Protein AF-A0A1C5WZP3-F1 (afdb_monomer_lite)

Radius of gyration: 17.33 Å; chains: 1; bounding box: 46×21×29 Å

Structure (mmCIF, N/CA/C/O backbone):
data_AF-A0A1C5WZP3-F1
#
_entry.id   AF-A0A1C5WZP3-F1
#
loop_
_atom_site.group_PDB
_atom_site.id
_atom_site.type_symbol
_atom_site.label_atom_id
_atom_site.label_alt_id
_atom_site.label_comp_id
_atom_site.label_asym_id
_atom_site.label_entity_id
_atom_site.label_seq_id
_atom_site.pdbx_PDB_ins_code
_atom_site.Cartn_x
_atom_site.Cartn_y
_atom_site.Cartn_z
_atom_site.occupancy
_atom_site.B_iso_or_equiv
_atom_site.auth_seq_id
_atom_site.auth_comp_id
_atom_site.auth_asym_id
_atom_site.auth_atom_id
_atom_site.pdbx_PDB_model_num
ATOM 1 N N . MET A 1 1 ? -9.095 12.248 13.395 1.00 80.50 1 MET A N 1
ATOM 2 C CA . MET A 1 1 ? -9.232 10.827 13.779 1.00 80.50 1 MET A CA 1
ATOM 3 C C . MET A 1 1 ? -9.069 9.987 12.523 1.00 80.50 1 MET A C 1
ATOM 5 O O . MET A 1 1 ? -9.698 10.318 11.524 1.00 80.50 1 MET A O 1
ATOM 9 N N . LEU A 1 2 ? -8.182 8.989 12.526 1.00 84.19 2 LEU A N 1
ATOM 10 C CA . LEU A 1 2 ? -8.030 8.090 11.377 1.00 84.19 2 LEU A CA 1
ATOM 11 C C . LEU A 1 2 ? -9.186 7.079 11.345 1.00 84.19 2 LEU A C 1
ATOM 13 O O . LEU A 1 2 ? -9.607 6.625 12.410 1.00 84.19 2 LEU A O 1
ATOM 17 N N . PRO A 1 3 ? -9.693 6.706 10.158 1.00 89.06 3 PRO A N 1
ATOM 18 C CA . PRO A 1 3 ? -10.702 5.660 10.055 1.00 89.06 3 PRO A CA 1
ATOM 19 C C . PRO A 1 3 ? -10.114 4.313 10.494 1.00 89.06 3 PRO A C 1
ATOM 21 O O . PRO A 1 3 ? -8.995 3.972 10.117 1.00 89.06 3 PRO A O 1
ATOM 24 N N . THR A 1 4 ? -10.879 3.528 11.258 1.00 92.75 4 THR A N 1
ATOM 25 C CA . THR A 1 4 ? -10.454 2.207 11.766 1.00 92.75 4 THR A CA 1
ATOM 26 C C . THR A 1 4 ? -10.453 1.127 10.687 1.00 92.75 4 THR A C 1
ATOM 28 O O . THR A 1 4 ? -9.710 0.152 10.784 1.00 92.75 4 THR A O 1
ATOM 31 N N . LYS A 1 5 ? -11.264 1.299 9.635 1.00 95.38 5 LYS A N 1
ATOM 32 C CA . LYS A 1 5 ? -11.327 0.425 8.459 1.00 95.38 5 LYS A CA 1
ATOM 33 C C . LYS A 1 5 ? -11.384 1.262 7.182 1.00 95.38 5 LYS A C 1
ATOM 35 O O . LYS A 1 5 ? -11.999 2.326 7.158 1.00 95.38 5 LYS A O 1
ATOM 40 N N . LYS A 1 6 ? -10.768 0.771 6.106 1.00 94.94 6 LYS A N 1
ATOM 41 C CA . LYS A 1 6 ? -10.746 1.417 4.784 1.00 94.94 6 LYS A CA 1
ATOM 42 C C . LYS A 1 6 ? -10.827 0.367 3.678 1.00 94.94 6 LYS A C 1
ATOM 44 O O . LYS A 1 6 ? -10.243 -0.712 3.784 1.00 94.94 6 LYS A O 1
ATOM 49 N N . ARG A 1 7 ? -11.542 0.676 2.592 1.00 97.12 7 ARG A N 1
ATOM 50 C CA . ARG A 1 7 ? -11.575 -0.169 1.389 1.00 97.12 7 ARG A CA 1
ATOM 51 C C . ARG A 1 7 ? -10.325 0.072 0.548 1.00 97.12 7 ARG A C 1
ATOM 53 O O . ARG A 1 7 ? -10.028 1.211 0.197 1.00 97.12 7 ARG A O 1
ATOM 60 N N . CYS A 1 8 ? -9.608 -0.992 0.196 1.00 97.44 8 CYS A N 1
ATOM 61 C CA . CYS A 1 8 ? -8.534 -0.910 -0.788 1.00 97.44 8 CYS A CA 1
ATOM 62 C C . CYS A 1 8 ? -9.133 -1.000 -2.204 1.00 97.44 8 CYS A C 1
ATOM 64 O O . CYS A 1 8 ? -9.722 -2.031 -2.532 1.00 97.44 8 CYS A O 1
ATOM 66 N N . PRO A 1 9 ? -8.966 0.010 -3.077 1.00 96.88 9 PRO A N 1
ATOM 67 C CA . PRO A 1 9 ? -9.546 -0.015 -4.422 1.00 96.88 9 PRO A CA 1
ATOM 68 C C . PRO A 1 9 ? -8.892 -1.057 -5.346 1.00 96.88 9 PRO A C 1
ATOM 70 O O . PRO A 1 9 ? -9.521 -1.500 -6.295 1.00 96.88 9 PRO A O 1
ATOM 73 N N . ARG A 1 10 ? -7.651 -1.490 -5.063 1.00 95.62 10 ARG A N 1
ATOM 74 C CA . ARG A 1 10 ? -6.921 -2.475 -5.888 1.00 95.62 10 ARG A CA 1
ATOM 75 C C . ARG A 1 10 ? -7.377 -3.915 -5.660 1.00 95.62 10 ARG A C 1
ATOM 77 O O . ARG A 1 10 ? -7.436 -4.678 -6.611 1.00 95.62 10 ARG A O 1
ATOM 84 N N . CYS A 1 11 ? -7.663 -4.302 -4.415 1.00 96.12 11 CYS A N 1
ATOM 85 C CA . CYS A 1 11 ? -8.111 -5.665 -4.091 1.00 96.12 11 CYS A CA 1
ATOM 86 C C . CYS A 1 11 ? -9.582 -5.747 -3.667 1.00 96.12 11 CYS A C 1
ATOM 88 O O . CYS A 1 11 ? -10.065 -6.828 -3.350 1.00 96.12 11 CYS A O 1
ATOM 90 N N . GLY A 1 12 ? -10.284 -4.614 -3.595 1.00 96.81 12 GLY A N 1
ATOM 91 C CA . GLY A 1 12 ? -11.706 -4.521 -3.263 1.00 96.81 12 GLY A CA 1
ATOM 92 C C . GLY A 1 12 ? -12.063 -4.745 -1.790 1.00 96.81 12 GLY A C 1
ATOM 93 O O . GLY A 1 12 ? -13.173 -4.389 -1.398 1.00 96.81 12 GLY A O 1
ATOM 94 N N . ARG A 1 13 ? -11.147 -5.284 -0.972 1.00 97.44 13 ARG A N 1
ATOM 95 C CA . ARG A 1 13 ? -11.389 -5.657 0.433 1.00 97.44 13 ARG A CA 1
ATOM 96 C C . ARG A 1 13 ? -11.452 -4.440 1.359 1.00 97.44 13 ARG A C 1
ATOM 98 O O . ARG A 1 13 ? -10.674 -3.494 1.207 1.00 97.44 13 ARG A O 1
ATOM 105 N N . VAL A 1 14 ? -12.338 -4.503 2.354 1.00 97.56 14 VAL A N 1
ATOM 106 C CA . VAL A 1 14 ? -12.345 -3.601 3.516 1.00 97.56 14 VAL A CA 1
ATOM 107 C C . VAL A 1 14 ? -11.383 -4.166 4.554 1.00 97.56 14 VAL A C 1
ATOM 109 O O . VAL A 1 14 ? -11.546 -5.298 4.999 1.00 97.56 14 VAL A O 1
ATOM 112 N N . LEU A 1 15 ? -10.356 -3.397 4.897 1.00 97.19 15 LEU A N 1
ATOM 113 C CA . LEU A 1 15 ? -9.255 -3.824 5.756 1.00 97.19 15 LEU A CA 1
ATOM 114 C C . LEU A 1 15 ? -9.091 -2.857 6.937 1.00 97.19 15 LEU A C 1
ATOM 116 O O . LEU A 1 15 ? -9.485 -1.692 6.810 1.00 97.19 15 LEU A O 1
ATOM 120 N N . PRO A 1 16 ? -8.523 -3.311 8.068 1.00 96.94 16 PRO A N 1
ATOM 121 C CA . PRO A 1 16 ? -8.234 -2.437 9.198 1.00 96.94 16 PRO A CA 1
ATOM 122 C C . PRO A 1 16 ? -7.168 -1.393 8.845 1.00 96.94 16 PRO A C 1
ATOM 124 O O . PRO A 1 16 ? -6.411 -1.559 7.883 1.00 96.94 16 PRO A O 1
ATOM 127 N N . ALA A 1 17 ? -7.100 -0.317 9.630 1.00 94.56 17 ALA A N 1
ATOM 128 C CA . ALA A 1 17 ? -6.150 0.776 9.440 1.00 94.56 17 ALA A CA 1
ATOM 129 C C . ALA A 1 17 ? -4.690 0.292 9.392 1.00 94.56 17 ALA A C 1
ATOM 131 O O . ALA A 1 17 ? -3.909 0.791 8.578 1.00 94.56 17 ALA A O 1
ATOM 132 N N . GLU A 1 18 ? -4.336 -0.727 10.186 1.00 93.88 18 GLU A N 1
ATOM 133 C CA . GLU A 1 18 ? -2.970 -1.274 10.217 1.00 93.88 18 GLU A CA 1
ATOM 134 C C . GLU A 1 18 ? -2.543 -1.909 8.885 1.00 93.88 18 GLU A C 1
ATOM 136 O O . GLU A 1 18 ? -1.352 -2.010 8.593 1.00 93.88 18 GLU A O 1
ATOM 141 N N . ALA A 1 19 ? -3.496 -2.304 8.036 1.00 96.19 19 ALA A N 1
ATOM 142 C CA . ALA A 1 19 ? -3.203 -2.850 6.714 1.00 96.19 19 ALA A CA 1
ATOM 143 C C . ALA A 1 19 ? -2.766 -1.776 5.702 1.00 96.19 19 ALA A C 1
ATOM 145 O O . ALA A 1 19 ? -2.444 -2.109 4.557 1.00 96.19 19 ALA A O 1
ATOM 146 N N . PHE A 1 20 ? -2.757 -0.498 6.088 1.00 95.94 20 PHE A N 1
ATOM 147 C CA . PHE A 1 20 ? -2.341 0.633 5.265 1.00 95.94 20 PHE A CA 1
ATOM 148 C C . PHE A 1 20 ? -1.079 1.285 5.852 1.00 95.94 20 PHE A C 1
ATOM 150 O O . PHE A 1 20 ? -0.773 1.181 7.041 1.00 95.94 20 PHE A O 1
ATOM 157 N N . ASN A 1 21 ? -0.293 1.935 4.995 1.00 92.88 21 ASN A N 1
ATOM 158 C CA . ASN A 1 21 ? 0.806 2.787 5.453 1.00 92.88 21 ASN A CA 1
ATOM 159 C C . ASN A 1 21 ? 0.256 4.143 5.890 1.00 92.88 21 ASN A C 1
ATOM 161 O O . ASN A 1 21 ? -0.721 4.624 5.316 1.00 92.88 21 ASN A O 1
ATOM 165 N N . LEU A 1 22 ? 0.902 4.773 6.865 1.00 91.94 22 LEU A N 1
ATOM 166 C CA . LEU A 1 22 ? 0.614 6.156 7.223 1.00 91.94 22 LEU A CA 1
ATOM 167 C C . LEU A 1 22 ? 1.286 7.102 6.221 1.00 91.94 22 LEU A C 1
ATOM 169 O O . LEU A 1 22 ? 2.437 6.897 5.837 1.00 91.94 22 LEU A O 1
ATOM 173 N N . VAL A 1 23 ? 0.568 8.139 5.797 1.00 87.94 23 VAL A N 1
ATOM 174 C CA . VAL A 1 23 ? 1.068 9.213 4.928 1.00 87.94 23 VAL A CA 1
ATOM 175 C C . VAL A 1 23 ? 0.909 10.570 5.622 1.00 87.94 23 VAL A C 1
ATOM 177 O O . VAL A 1 23 ? 0.229 10.674 6.645 1.00 87.94 23 VAL A O 1
ATOM 180 N N . ARG A 1 24 ? 1.579 11.606 5.090 1.00 74.44 24 ARG A N 1
ATOM 181 C CA . ARG A 1 24 ? 1.531 13.004 5.576 1.00 74.44 24 ARG A CA 1
ATOM 182 C C . ARG A 1 24 ? 1.621 13.122 7.106 1.00 74.44 24 ARG A C 1
ATOM 184 O O . ARG A 1 24 ? 0.653 13.468 7.781 1.00 74.44 24 ARG A O 1
ATOM 191 N N . GLY A 1 25 ? 2.794 12.810 7.658 1.00 82.69 25 GLY A N 1
ATOM 192 C CA . GLY A 1 25 ? 3.070 12.995 9.089 1.00 82.69 25 GLY A CA 1
ATOM 193 C C . GLY A 1 25 ? 2.162 12.185 10.024 1.00 82.69 25 GLY A C 1
ATOM 194 O O . GLY A 1 25 ? 1.900 12.629 11.135 1.00 82.69 25 GLY A O 1
ATOM 195 N N . GLY A 1 26 ? 1.629 11.044 9.571 1.00 84.19 26 GLY A N 1
ATOM 196 C CA . GLY A 1 26 ? 0.775 10.176 10.390 1.00 84.19 26 GLY A CA 1
ATOM 197 C C . GLY A 1 26 ? -0.706 10.555 10.412 1.00 84.19 26 GLY A C 1
ATOM 198 O O . GLY A 1 26 ? -1.474 9.946 11.151 1.00 84.19 26 GLY A O 1
ATOM 199 N N . LYS A 1 27 ? -1.127 11.547 9.619 1.00 86.44 27 LYS A N 1
ATOM 200 C CA . LYS A 1 27 ? -2.499 12.081 9.658 1.00 86.44 27 LYS A CA 1
ATOM 201 C C . LYS A 1 27 ? -3.464 11.404 8.690 1.00 86.44 27 LYS A C 1
ATOM 203 O O . LYS A 1 27 ? -4.667 11.624 8.793 1.00 86.44 27 LYS A O 1
ATOM 208 N N . GLU A 1 28 ? -2.967 10.584 7.768 1.00 91.00 28 GLU A N 1
ATOM 209 C CA . GLU A 1 28 ? -3.789 9.938 6.744 1.00 91.00 28 GLU A CA 1
ATOM 210 C C . GLU A 1 28 ? -3.309 8.506 6.449 1.00 91.00 28 GLU A C 1
ATOM 212 O O . GLU A 1 28 ? -2.123 8.196 6.560 1.00 91.00 28 GLU A O 1
ATOM 217 N N . LEU A 1 29 ? -4.233 7.619 6.062 1.00 93.44 29 LEU A N 1
ATOM 218 C CA . LEU A 1 29 ? -3.904 6.285 5.550 1.00 93.44 29 LEU A CA 1
ATOM 219 C C . LEU A 1 29 ? -3.663 6.335 4.041 1.00 93.44 29 LEU A C 1
ATOM 221 O O . LEU A 1 29 ? -4.466 6.903 3.298 1.00 93.44 29 LEU A O 1
ATOM 225 N N . ALA A 1 30 ? -2.639 5.626 3.574 1.00 92.75 30 ALA A N 1
ATOM 226 C CA . ALA A 1 30 ? -2.315 5.465 2.162 1.00 92.75 30 ALA A CA 1
ATOM 227 C C . ALA A 1 30 ? -3.527 5.027 1.318 1.00 92.75 30 ALA A C 1
ATOM 229 O O . ALA A 1 30 ? -4.476 4.401 1.803 1.00 92.75 30 ALA A O 1
ATOM 230 N N . GLY A 1 31 ? -3.494 5.342 0.022 1.00 93.31 31 GLY A N 1
ATOM 231 C CA . GLY A 1 31 ? -4.580 5.012 -0.906 1.00 93.31 31 GLY A CA 1
ATOM 232 C C . GLY A 1 31 ? -4.836 3.508 -1.051 1.00 93.31 31 GLY A C 1
ATOM 233 O O . GLY A 1 31 ? -5.981 3.099 -1.230 1.00 93.31 31 GLY A O 1
ATOM 234 N N . TRP A 1 32 ? -3.794 2.677 -0.937 1.00 96.25 32 TRP A N 1
ATOM 235 C CA . TRP A 1 32 ? -3.855 1.219 -1.106 1.00 96.25 32 TRP A CA 1
ATOM 236 C C . TRP A 1 32 ? -3.303 0.494 0.122 1.00 96.25 32 TRP A C 1
ATOM 238 O O 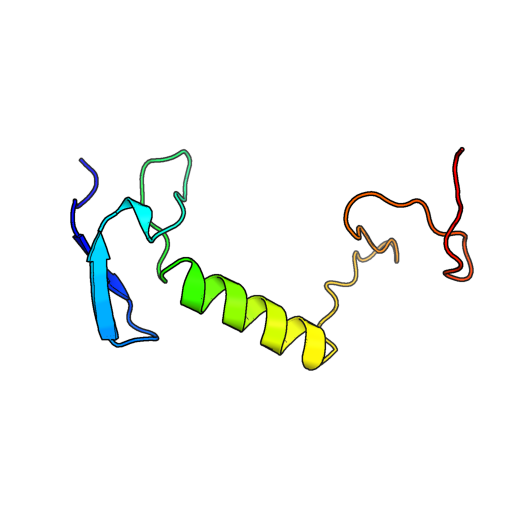. TRP A 1 32 ? -2.454 1.030 0.836 1.00 96.25 32 TRP A O 1
ATOM 248 N N . CYS A 1 33 ? -3.747 -0.747 0.338 1.00 96.94 33 CYS A N 1
ATOM 249 C CA . CYS A 1 33 ? -3.197 -1.585 1.400 1.00 96.94 33 CYS A CA 1
ATOM 250 C C . CYS A 1 33 ? -1.735 -1.969 1.117 1.00 96.94 33 CYS A C 1
ATOM 252 O O . CYS A 1 33 ? -1.295 -1.995 -0.039 1.00 96.94 33 CYS A O 1
ATOM 254 N N . ARG A 1 34 ? -0.993 -2.318 2.174 1.00 95.19 34 ARG A N 1
ATOM 255 C CA . ARG A 1 34 ? 0.428 -2.701 2.125 1.00 95.19 34 ARG A CA 1
ATOM 256 C C . ARG A 1 34 ? 0.698 -3.819 1.122 1.00 95.19 34 ARG A C 1
ATOM 258 O O . ARG A 1 34 ? 1.653 -3.725 0.365 1.00 95.19 34 ARG A O 1
ATOM 265 N N . ALA A 1 35 ? -0.180 -4.819 1.042 1.00 94.31 35 ALA A N 1
ATOM 266 C CA . ALA A 1 35 ? -0.041 -5.921 0.090 1.00 94.31 35 ALA A CA 1
ATOM 267 C C . ALA A 1 35 ? -0.112 -5.452 -1.376 1.00 94.31 35 ALA A C 1
ATOM 269 O O . ALA A 1 35 ? 0.738 -5.806 -2.191 1.00 94.31 35 ALA A O 1
ATOM 270 N N . CYS A 1 36 ? -1.097 -4.616 -1.724 1.00 95.69 36 CYS A N 1
ATOM 271 C CA . CYS A 1 36 ? -1.220 -4.062 -3.076 1.00 95.69 36 CYS A CA 1
ATOM 272 C C . CYS A 1 36 ? -0.098 -3.071 -3.402 1.00 95.69 36 CYS A C 1
ATOM 274 O O . CYS A 1 36 ? 0.321 -2.975 -4.555 1.00 95.69 36 CYS A O 1
ATOM 276 N N . ASN A 1 37 ? 0.379 -2.341 -2.394 1.00 91.25 37 ASN A N 1
ATOM 277 C CA . ASN A 1 37 ? 1.516 -1.442 -2.515 1.00 91.25 37 ASN A CA 1
ATOM 278 C C . ASN A 1 37 ? 2.811 -2.225 -2.794 1.00 91.25 37 ASN A C 1
ATOM 280 O O . ASN A 1 37 ? 3.524 -1.901 -3.736 1.00 91.25 37 ASN A O 1
ATOM 284 N N . HIS A 1 38 ? 3.052 -3.307 -2.052 1.00 88.12 38 HIS A N 1
ATOM 285 C CA . HIS A 1 38 ? 4.199 -4.189 -2.249 1.00 88.12 38 HIS A CA 1
ATOM 286 C C . HIS A 1 38 ? 4.204 -4.816 -3.650 1.00 88.12 38 HIS A C 1
ATOM 288 O O . HIS A 1 38 ? 5.198 -4.697 -4.361 1.00 88.12 38 HIS A O 1
ATOM 294 N N . ARG A 1 39 ? 3.071 -5.385 -4.093 1.00 88.69 39 ARG A N 1
ATOM 295 C CA . ARG A 1 39 ? 2.931 -5.943 -5.453 1.00 88.69 39 ARG A CA 1
ATOM 296 C C . ARG A 1 39 ? 3.247 -4.913 -6.534 1.00 88.69 39 ARG A C 1
ATOM 298 O O . ARG A 1 39 ? 4.043 -5.188 -7.413 1.00 88.69 39 ARG A O 1
ATOM 305 N N . TYR A 1 40 ? 2.719 -3.695 -6.404 1.00 86.50 40 TYR A N 1
ATOM 306 C CA . TYR A 1 40 ? 3.021 -2.610 -7.341 1.00 86.50 40 TYR A CA 1
ATOM 307 C C . TYR A 1 40 ? 4.525 -2.311 -7.458 1.00 86.50 40 TYR A C 1
ATOM 309 O O . TYR A 1 40 ? 5.010 -2.025 -8.550 1.00 86.50 40 TYR A O 1
ATOM 317 N N . TYR A 1 41 ? 5.275 -2.365 -6.354 1.00 79.69 41 TYR A N 1
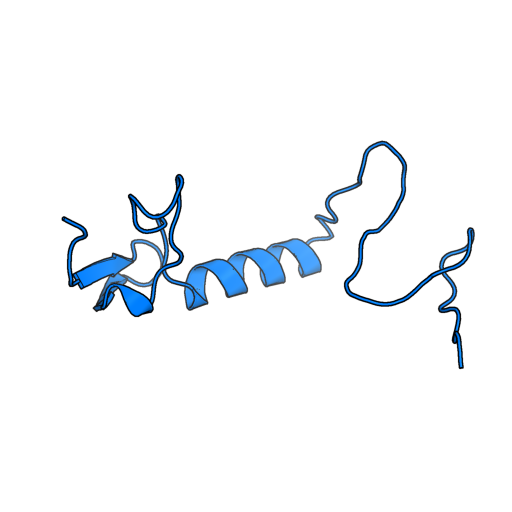ATOM 318 C CA . TYR A 1 41 ? 6.724 -2.164 -6.395 1.00 79.69 41 TYR A CA 1
ATOM 319 C C . TYR A 1 41 ? 7.475 -3.342 -7.017 1.00 79.69 41 TYR A C 1
ATOM 321 O O . TYR A 1 41 ? 8.440 -3.105 -7.744 1.00 79.69 41 TYR A O 1
ATOM 329 N N . LEU A 1 42 ? 7.033 -4.578 -6.770 1.00 80.69 42 LEU A N 1
ATOM 330 C CA . LEU A 1 42 ? 7.596 -5.763 -7.418 1.00 80.69 42 LEU A CA 1
ATOM 331 C C . LEU A 1 42 ? 7.367 -5.728 -8.933 1.00 80.69 42 LEU A C 1
ATOM 333 O O . LEU A 1 42 ? 8.342 -5.807 -9.674 1.00 80.69 42 LEU A O 1
ATOM 337 N N . ASP A 1 43 ? 6.132 -5.473 -9.377 1.00 77.25 43 ASP A N 1
ATOM 338 C CA . ASP A 1 43 ? 5.780 -5.380 -10.802 1.00 77.25 43 ASP A CA 1
ATOM 339 C C . ASP A 1 43 ? 6.643 -4.320 -11.515 1.00 77.25 43 ASP A C 1
ATOM 341 O O . ASP A 1 43 ? 7.114 -4.509 -12.633 1.00 77.25 43 ASP A O 1
ATOM 345 N N . ARG A 1 44 ? 6.915 -3.187 -10.850 1.00 73.00 44 ARG A N 1
ATOM 346 C CA . ARG A 1 44 ? 7.781 -2.127 -11.397 1.00 73.00 44 ARG A CA 1
ATOM 347 C C . ARG A 1 44 ? 9.259 -2.488 -11.410 1.00 73.00 44 ARG A C 1
ATOM 349 O O . ARG A 1 44 ? 9.973 -2.033 -12.301 1.00 73.00 44 ARG A O 1
ATOM 356 N N . LYS A 1 45 ? 9.728 -3.251 -10.422 1.00 69.62 45 LYS A N 1
ATOM 357 C CA . LYS A 1 45 ? 11.099 -3.770 -10.399 1.00 69.62 45 LYS A CA 1
ATOM 358 C C . LYS A 1 45 ? 11.304 -4.746 -11.558 1.00 69.62 45 LYS A C 1
ATOM 360 O O . LYS A 1 45 ? 12.322 -4.652 -12.235 1.00 69.62 45 LYS A O 1
ATOM 365 N N . GLU A 1 46 ? 10.330 -5.621 -11.794 1.00 66.31 46 GLU A N 1
ATOM 366 C CA . GLU A 1 46 ? 10.334 -6.586 -12.895 1.00 66.31 46 GLU A CA 1
ATOM 367 C C . GLU A 1 46 ? 10.248 -5.896 -14.262 1.00 66.31 46 GLU A C 1
ATOM 369 O O . GLU A 1 46 ? 11.043 -6.191 -15.148 1.00 66.31 46 GLU A O 1
ATOM 374 N N . ALA A 1 47 ? 9.401 -4.872 -14.400 1.00 70.44 47 ALA A N 1
ATOM 375 C CA . ALA A 1 47 ? 9.291 -4.055 -15.613 1.00 70.44 47 ALA A CA 1
ATOM 376 C C . ALA A 1 47 ? 10.517 -3.154 -15.898 1.00 70.44 47 ALA A C 1
ATOM 378 O O . ALA A 1 47 ? 10.438 -2.241 -16.719 1.00 70.44 47 ALA A O 1
ATOM 379 N N . GLY A 1 48 ? 11.638 -3.335 -15.189 1.00 62.72 48 GLY A N 1
ATOM 380 C CA . GLY A 1 48 ? 12.864 -2.562 -15.398 1.00 62.72 48 GLY A CA 1
ATOM 381 C C . GLY A 1 48 ? 12.759 -1.082 -15.008 1.00 62.72 48 GLY A C 1
ATOM 382 O O . GLY A 1 48 ? 13.676 -0.306 -15.285 1.00 62.72 48 GLY A O 1
ATOM 383 N N . PHE A 1 49 ? 11.684 -0.672 -14.322 1.00 55.72 49 PHE A N 1
ATOM 384 C CA . PHE A 1 49 ? 11.497 0.677 -13.782 1.00 55.72 49 PHE A CA 1
ATOM 385 C C . PHE A 1 49 ? 12.354 0.867 -12.520 1.00 55.72 49 PHE A C 1
ATOM 387 O O . PHE A 1 49 ? 11.868 1.121 -11.413 1.00 55.72 49 PHE A O 1
ATOM 394 N N . VAL A 1 50 ? 13.671 0.767 -12.683 1.00 56.78 50 VAL A N 1
ATOM 395 C CA . VAL A 1 50 ? 14.632 1.214 -11.678 1.00 56.78 50 VAL A CA 1
ATOM 396 C C . VAL A 1 50 ? 14.473 2.726 -11.579 1.00 56.78 50 VAL A C 1
ATOM 398 O O . VAL A 1 50 ? 14.622 3.432 -12.578 1.00 56.78 50 VAL A O 1
ATOM 401 N N . ARG A 1 51 ? 14.162 3.250 -10.385 1.00 52.81 51 ARG A N 1
ATOM 402 C CA . ARG A 1 51 ? 14.305 4.687 -10.124 1.00 52.81 51 ARG A CA 1
ATOM 403 C C . ARG A 1 51 ? 15.779 5.020 -10.346 1.00 52.81 51 ARG A C 1
ATOM 405 O O . ARG A 1 51 ? 16.599 4.799 -9.460 1.00 52.81 51 ARG A O 1
ATOM 412 N N . LYS A 1 52 ? 16.134 5.483 -11.545 1.00 48.50 52 LYS A N 1
ATOM 413 C CA . LYS A 1 52 ? 17.452 6.051 -11.796 1.00 48.50 52 LYS A CA 1
ATOM 414 C C . LYS A 1 52 ? 17.510 7.310 -10.946 1.00 48.50 52 LYS A C 1
ATOM 416 O O . LYS A 1 52 ? 16.799 8.275 -11.209 1.00 48.50 52 LYS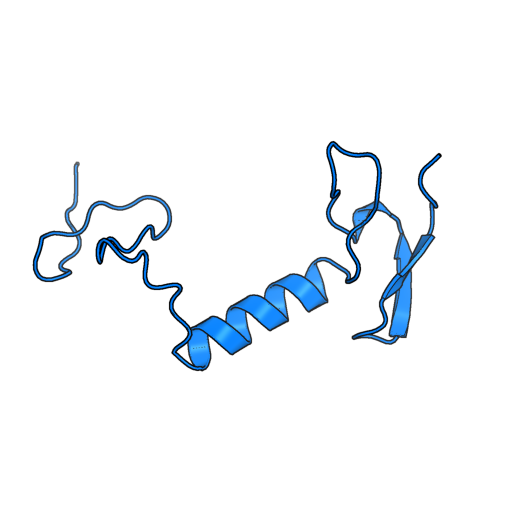 A O 1
ATOM 421 N N . ASN A 1 53 ? 18.308 7.277 -9.885 1.00 48.38 53 ASN A N 1
ATOM 422 C CA . ASN A 1 53 ? 18.809 8.513 -9.316 1.00 48.38 53 ASN A CA 1
ATOM 423 C C . ASN A 1 53 ? 19.511 9.249 -10.478 1.00 48.38 53 ASN A C 1
ATOM 425 O O . ASN A 1 53 ? 20.306 8.600 -11.160 1.00 48.38 53 ASN A O 1
ATOM 429 N N . PRO A 1 54 ? 19.223 10.529 -10.775 1.00 46.56 54 PRO A N 1
ATOM 430 C CA . PRO A 1 54 ? 19.884 11.253 -11.869 1.00 46.56 54 PRO A CA 1
ATOM 431 C C . PRO A 1 54 ? 21.419 11.292 -11.735 1.00 46.56 54 PRO A C 1
ATOM 433 O O . PRO A 1 54 ? 22.113 11.525 -12.714 1.00 46.56 54 PRO A O 1
ATOM 436 N N . SER A 1 55 ? 21.953 10.974 -10.551 1.00 55.00 55 SER A N 1
ATOM 437 C CA . SER A 1 55 ? 23.383 10.751 -10.281 1.00 55.00 55 SER A CA 1
ATOM 438 C C . SER A 1 55 ? 23.907 9.335 -10.600 1.00 55.00 55 SER A C 1
ATOM 440 O O . SER A 1 55 ? 25.055 9.026 -10.299 1.00 55.00 55 SER A O 1
ATOM 442 N N . GLY A 1 56 ? 23.084 8.424 -11.132 1.00 46.06 56 GLY A N 1
ATOM 443 C CA . GLY A 1 56 ? 23.472 7.044 -11.462 1.00 46.06 56 GLY A CA 1
ATOM 444 C C . GLY A 1 56 ? 23.662 6.099 -10.264 1.00 46.06 56 GLY A C 1
ATOM 445 O O . GLY A 1 56 ? 23.796 4.890 -10.452 1.00 46.06 56 GLY A O 1
ATOM 446 N N . ARG A 1 57 ? 23.615 6.598 -9.021 1.00 46.22 57 ARG A N 1
ATOM 447 C CA . ARG A 1 57 ? 23.749 5.768 -7.814 1.00 46.22 57 ARG A CA 1
ATOM 448 C C . ARG A 1 57 ? 22.486 4.939 -7.560 1.00 46.22 57 ARG A C 1
ATOM 450 O O . ARG A 1 57 ? 21.446 5.477 -7.171 1.00 46.22 57 ARG A O 1
ATOM 457 N N . ARG A 1 58 ? 22.584 3.615 -7.735 1.00 48.69 58 ARG A N 1
ATOM 458 C CA . ARG A 1 58 ? 21.613 2.657 -7.181 1.00 48.69 58 ARG A CA 1
ATOM 459 C C . ARG A 1 58 ? 21.713 2.713 -5.658 1.00 48.69 58 ARG A C 1
ATOM 461 O O . ARG A 1 58 ? 22.736 2.345 -5.101 1.00 48.69 58 ARG A O 1
ATOM 468 N N . ILE A 1 59 ? 20.651 3.151 -4.989 1.00 49.62 59 ILE A N 1
ATOM 469 C CA . ILE A 1 59 ? 20.507 2.971 -3.542 1.00 49.62 59 ILE A CA 1
ATOM 470 C C . ILE A 1 59 ? 19.689 1.694 -3.370 1.00 49.62 59 ILE A C 1
ATOM 472 O O . ILE A 1 59 ? 18.464 1.728 -3.262 1.00 49.62 59 ILE A O 1
ATOM 476 N N . ALA A 1 60 ? 20.362 0.552 -3.492 1.00 44.03 60 ALA A N 1
ATOM 477 C CA . ALA A 1 60 ? 19.802 -0.721 -3.071 1.00 44.03 60 ALA A CA 1
ATOM 478 C C . ALA A 1 60 ? 20.154 -0.898 -1.595 1.00 44.03 60 ALA A C 1
ATOM 480 O O . ALA A 1 60 ? 21.276 -0.624 -1.183 1.00 44.03 60 ALA A O 1
ATOM 481 N N . HIS A 1 61 ? 19.154 -1.285 -0.813 1.00 44.28 61 HIS A N 1
ATOM 482 C CA . HIS A 1 61 ? 19.255 -1.630 0.596 1.00 44.28 61 HIS A CA 1
ATOM 483 C C . HIS A 1 61 ? 20.603 -2.290 0.944 1.00 44.28 61 HIS A C 1
ATOM 485 O O . HIS A 1 61 ? 20.872 -3.399 0.499 1.00 44.28 61 HIS A O 1
ATOM 491 N N . GLY A 1 62 ? 21.416 -1.592 1.742 1.00 46.62 62 GLY A N 1
ATOM 492 C CA . GLY A 1 62 ? 22.410 -2.195 2.631 1.00 46.62 62 GLY A CA 1
ATOM 493 C C . GLY A 1 62 ? 23.577 -2.970 2.014 1.00 46.62 62 GLY A C 1
ATOM 494 O O . GLY A 1 62 ? 23.988 -3.947 2.622 1.00 46.62 62 GLY A O 1
ATOM 495 N N . GLY A 1 63 ? 24.133 -2.560 0.871 1.00 47.00 63 GLY A N 1
ATOM 496 C CA . GLY A 1 63 ? 25.397 -3.125 0.376 1.00 47.00 63 GLY A CA 1
ATOM 497 C C . GLY A 1 63 ? 26.124 -2.157 -0.553 1.00 47.00 63 GLY A C 1
ATOM 498 O O . GLY A 1 63 ? 25.507 -1.577 -1.448 1.00 47.00 63 GLY A O 1
ATOM 499 N N . TYR A 1 64 ? 27.420 -1.936 -0.325 1.00 49.44 64 TYR A N 1
ATOM 500 C CA . TYR A 1 64 ? 28.239 -1.097 -1.198 1.00 49.44 64 TYR A CA 1
ATOM 501 C C . TYR A 1 64 ? 28.543 -1.869 -2.489 1.00 49.44 64 TYR A C 1
ATOM 503 O O . TYR A 1 64 ? 28.993 -3.007 -2.448 1.00 49.44 64 TYR A O 1
ATOM 511 N N . THR A 1 65 ? 28.288 -1.258 -3.646 1.00 51.22 65 THR A N 1
ATOM 512 C CA . THR A 1 65 ? 28.698 -1.789 -4.957 1.00 51.22 65 THR A CA 1
ATOM 513 C C . THR A 1 65 ? 29.721 -0.860 -5.598 1.00 51.22 65 THR A C 1
ATOM 515 O O . THR A 1 65 ? 29.587 0.361 -5.466 1.00 51.22 65 THR A O 1
ATOM 518 N N . ASP A 1 66 ? 30.709 -1.411 -6.304 1.00 53.16 66 ASP A N 1
ATOM 519 C CA . ASP A 1 66 ? 31.747 -0.633 -6.991 1.00 53.16 66 ASP A CA 1
ATOM 520 C C . ASP A 1 66 ? 31.204 0.108 -8.233 1.00 53.16 66 ASP A C 1
ATOM 522 O O . ASP A 1 66 ? 30.034 -0.017 -8.612 1.00 53.16 66 ASP A O 1
ATOM 526 N N . ALA A 1 67 ? 32.058 0.905 -8.882 1.00 49.16 67 ALA A N 1
ATOM 527 C CA . ALA A 1 67 ? 31.692 1.708 -10.053 1.00 49.16 67 ALA A CA 1
ATOM 528 C C . ALA A 1 67 ? 31.236 0.877 -11.273 1.00 49.16 67 ALA A C 1
ATOM 530 O O . ALA A 1 67 ? 30.628 1.432 -12.189 1.00 49.16 67 ALA A O 1
ATOM 531 N N . VAL A 1 68 ? 31.488 -0.437 -11.286 1.00 61.50 68 VAL A N 1
ATOM 532 C CA . VAL A 1 68 ? 31.064 -1.370 -12.345 1.00 61.50 68 VAL A CA 1
ATOM 533 C C . VAL A 1 68 ? 29.936 -2.306 -11.892 1.00 61.50 68 VAL A C 1
ATOM 535 O O . VAL A 1 68 ? 29.497 -3.170 -12.650 1.00 61.50 68 VAL A O 1
ATOM 538 N N . GLY A 1 69 ? 29.392 -2.091 -10.691 1.00 49.66 69 GLY A N 1
ATOM 539 C CA . GLY A 1 69 ? 28.226 -2.799 -10.175 1.00 49.66 69 GLY A CA 1
ATOM 540 C C . GLY A 1 69 ? 28.521 -4.171 -9.572 1.00 49.66 69 GLY A C 1
ATOM 541 O O . GLY A 1 69 ? 27.584 -4.963 -9.446 1.00 49.66 69 GLY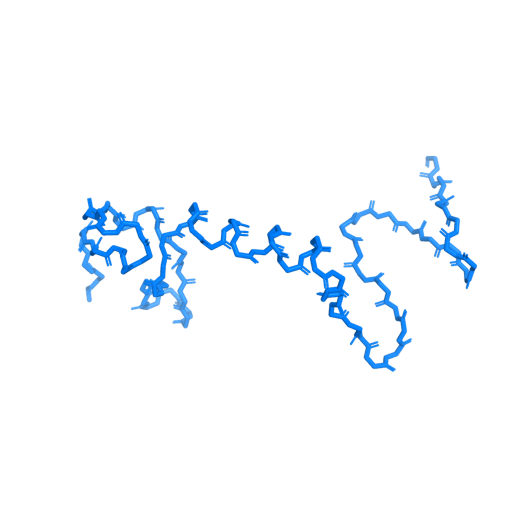 A O 1
ATOM 542 N N . ARG A 1 70 ? 29.772 -4.461 -9.194 1.00 52.91 70 ARG A N 1
ATOM 543 C CA . ARG A 1 70 ? 30.112 -5.637 -8.381 1.00 52.91 70 ARG A CA 1
ATOM 544 C C . ARG A 1 70 ? 29.822 -5.359 -6.910 1.00 52.91 70 ARG A C 1
ATOM 546 O O . ARG A 1 70 ? 29.988 -4.236 -6.440 1.00 52.91 70 ARG A O 1
ATOM 553 N N . TYR A 1 71 ? 29.361 -6.384 -6.203 1.00 47.19 71 TYR A N 1
ATOM 554 C CA . TYR A 1 71 ? 29.101 -6.333 -4.766 1.00 47.19 71 TYR A CA 1
ATOM 555 C C . TYR A 1 71 ? 30.428 -6.262 -4.000 1.00 47.19 71 TYR A C 1
ATOM 557 O O . TYR A 1 71 ? 31.349 -7.007 -4.330 1.00 47.19 71 TYR A O 1
ATOM 565 N N . ILE A 1 72 ? 30.539 -5.347 -3.034 1.00 57.44 72 ILE A N 1
ATOM 566 C CA . ILE A 1 72 ? 31.727 -5.190 -2.192 1.00 57.44 72 ILE A CA 1
ATOM 567 C C . ILE A 1 72 ? 31.374 -5.694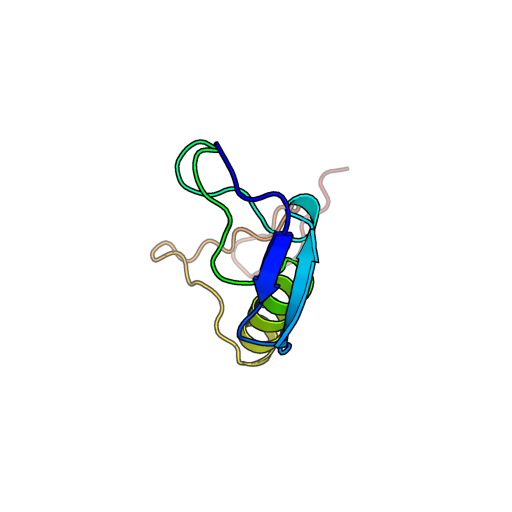 -0.792 1.00 57.44 72 ILE A C 1
ATOM 569 O O . ILE A 1 72 ? 30.557 -5.085 -0.099 1.00 57.44 72 ILE A O 1
ATOM 573 N N . ASP A 1 73 ? 32.001 -6.789 -0.374 1.00 52.72 73 ASP A N 1
ATOM 574 C CA . ASP A 1 73 ? 31.935 -7.269 1.003 1.00 52.72 73 ASP A CA 1
ATOM 575 C C . ASP A 1 73 ? 32.850 -6.406 1.886 1.00 52.72 73 ASP A C 1
ATOM 577 O O . ASP A 1 73 ? 34.071 -6.394 1.728 1.00 52.72 73 ASP A O 1
ATOM 581 N N . LEU A 1 74 ? 32.249 -5.643 2.800 1.00 55.91 74 LEU A N 1
ATOM 582 C CA . LEU A 1 74 ? 32.954 -4.996 3.906 1.00 55.91 74 LEU A CA 1
ATOM 583 C C . LEU A 1 74 ? 32.794 -5.931 5.107 1.00 55.91 74 LEU A C 1
ATOM 585 O O . LEU A 1 74 ? 31.709 -5.976 5.685 1.00 55.91 74 LEU A O 1
ATOM 589 N N . GLY A 1 75 ? 33.823 -6.742 5.363 1.00 47.09 75 GLY A N 1
ATOM 590 C CA . GLY A 1 75 ? 33.843 -7.774 6.408 1.00 47.09 75 GLY A CA 1
ATOM 591 C C . GLY A 1 75 ? 33.549 -7.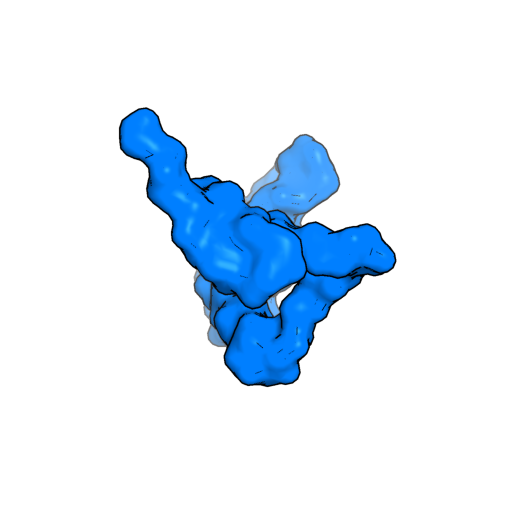275 7.816 1.00 47.09 75 GLY A C 1
ATOM 592 O O . GLY A 1 75 ? 33.754 -6.070 8.087 1.00 47.09 75 GLY A O 1
#

Sequence (75 aa):
MLPTKKRCPRCGRVLPAEAFNLVRGGKELAGWCRACNHRYYLDRKEAGFVRKNPSGRRIAHGGYTDAVGRYIDLG

Foldseek 3Di:
DEDQWDAAPVVRDIGGQVQFDADDVNPYTDNHGPVVVVVVVVVCVVVVVQPQPVVNDDPDPDFDADPVGHTDDPD

pLDDT: mean 75.12, std 20.04, range [44.03, 97.56]

Secondary structure (DSSP, 8-state):
---SEEE-TTT--EEEGGGEEEETTTTEEEEEEHHHHHHHHHHHHHTT-----TT-----TT-EE-TTS-EE---